Protein AF-A0A7Y3KSV7-F1 (afdb_monomer)

pLDDT: mean 90.7, std 11.98, range [48.78, 98.44]

Mean predicted aligned error: 4.37 Å

Nearest PDB structures (foldseek):
  6b87-assembly1_A-2  TM=9.583E-01  e=4.166E+00  synthetic construct
  8cwy-assembly1_B  TM=9.426E-01  e=8.712E+00  synthetic construct
  8cwy-assembly1_F  TM=9.413E-01  e=8.712E+00  synthetic construct

Radius of gyration: 11.79 Å; Cα contacts (8 Å, |Δi|>4): 23; chains: 1; bounding box: 25×25×27 Å

Structure (mmCIF, N/CA/C/O backbone):
data_AF-A0A7Y3KSV7-F1
#
_entry.id   AF-A0A7Y3KSV7-F1
#
loop_
_atom_site.group_PDB
_atom_site.id
_atom_site.type_symbol
_atom_site.label_atom_id
_atom_site.label_alt_id
_atom_site.label_comp_id
_atom_site.label_asym_id
_atom_site.label_entity_id
_atom_site.label_seq_id
_atom_site.pdbx_PDB_ins_code
_atom_site.Cartn_x
_atom_site.Cartn_y
_atom_site.Cartn_z
_atom_site.occupancy
_atom_site.B_iso_or_equiv
_atom_site.auth_seq_id
_atom_site.auth_comp_id
_atom_site.auth_asym_id
_atom_site.auth_atom_id
_atom_site.pdbx_PDB_model_num
ATOM 1 N N . MET A 1 1 ? 7.911 -13.461 -9.274 1.00 62.81 1 MET A N 1
ATOM 2 C CA . MET A 1 1 ? 6.722 -12.606 -9.125 1.00 62.81 1 MET A CA 1
ATOM 3 C C . MET A 1 1 ? 6.985 -11.357 -9.935 1.00 62.81 1 MET A C 1
ATOM 5 O O . MET A 1 1 ? 8.030 -10.743 -9.734 1.00 62.81 1 MET A O 1
ATOM 9 N N . ALA A 1 2 ? 6.150 -11.081 -10.929 1.00 90.88 2 ALA A N 1
ATOM 10 C CA . ALA A 1 2 ? 6.275 -9.881 -11.742 1.00 90.88 2 ALA A CA 1
ATOM 11 C C . ALA A 1 2 ? 5.902 -8.644 -10.909 1.00 90.88 2 ALA A C 1
ATOM 13 O O . ALA A 1 2 ? 5.176 -8.748 -9.923 1.00 90.88 2 ALA A O 1
ATOM 14 N N . VAL A 1 3 ? 6.385 -7.462 -11.306 1.00 93.06 3 VAL A N 1
ATOM 15 C CA . VAL A 1 3 ? 6.009 -6.193 -10.651 1.00 93.06 3 VAL A CA 1
ATOM 16 C C . VAL A 1 3 ? 4.493 -5.978 -10.704 1.00 93.06 3 VAL A C 1
ATOM 18 O O . VAL A 1 3 ? 3.918 -5.478 -9.745 1.00 93.06 3 VAL A O 1
ATOM 21 N N . GLN A 1 4 ? 3.839 -6.426 -11.779 1.00 95.50 4 GLN A N 1
ATOM 22 C CA . GLN A 1 4 ? 2.386 -6.351 -11.900 1.00 95.50 4 GLN A CA 1
ATOM 23 C C . GLN A 1 4 ? 1.667 -7.191 -10.834 1.00 95.50 4 GLN A C 1
ATOM 25 O O . GLN A 1 4 ? 0.772 -6.671 -10.183 1.00 95.50 4 GLN A O 1
ATOM 30 N N . ASP A 1 5 ? 2.121 -8.421 -10.567 1.00 96.94 5 ASP A N 1
ATOM 31 C CA . ASP A 1 5 ? 1.533 -9.277 -9.522 1.00 96.94 5 ASP A CA 1
ATOM 32 C C . ASP A 1 5 ? 1.581 -8.600 -8.136 1.00 96.94 5 ASP A C 1
ATOM 34 O O . ASP A 1 5 ? 0.680 -8.756 -7.316 1.00 96.94 5 ASP A O 1
ATOM 38 N N . LEU A 1 6 ? 2.646 -7.833 -7.867 1.00 96.56 6 LEU A N 1
ATOM 39 C CA . LEU A 1 6 ? 2.786 -7.055 -6.633 1.00 96.56 6 LEU A CA 1
ATOM 40 C C . LEU A 1 6 ? 1.821 -5.869 -6.577 1.00 96.56 6 LEU A C 1
ATOM 42 O O . LEU A 1 6 ? 1.283 -5.577 -5.510 1.00 96.56 6 LEU A O 1
ATOM 46 N N . ILE A 1 7 ? 1.620 -5.183 -7.703 1.00 97.25 7 ILE A N 1
ATOM 47 C CA . ILE A 1 7 ? 0.670 -4.071 -7.809 1.00 97.25 7 ILE A CA 1
ATOM 48 C C . ILE A 1 7 ? -0.753 -4.583 -7.577 1.00 97.25 7 ILE A C 1
ATOM 50 O O . ILE A 1 7 ? -1.473 -4.000 -6.771 1.00 97.25 7 ILE A O 1
ATOM 54 N N . ASP A 1 8 ? -1.123 -5.700 -8.201 1.00 98.00 8 ASP A N 1
ATOM 55 C CA . ASP A 1 8 ? -2.459 -6.286 -8.069 1.00 98.00 8 ASP A CA 1
ATOM 56 C C . ASP A 1 8 ? -2.731 -6.712 -6.614 1.00 98.00 8 ASP A C 1
ATOM 58 O O . ASP A 1 8 ? -3.772 -6.382 -6.043 1.00 98.00 8 ASP A O 1
ATOM 62 N N . ALA A 1 9 ? -1.752 -7.346 -5.959 1.00 97.94 9 ALA A N 1
ATOM 63 C CA . ALA A 1 9 ? -1.853 -7.709 -4.546 1.00 97.94 9 ALA A CA 1
ATOM 64 C C . ALA A 1 9 ? -1.964 -6.484 -3.614 1.00 97.94 9 ALA A C 1
ATOM 66 O O . ALA A 1 9 ? -2.656 -6.531 -2.591 1.00 97.94 9 ALA A O 1
ATOM 67 N N . LEU A 1 10 ? -1.283 -5.379 -3.940 1.00 98.12 10 LEU A N 1
ATOM 68 C CA . LEU A 1 10 ? -1.413 -4.121 -3.200 1.00 98.12 10 LEU A CA 1
ATOM 69 C C . LEU A 1 10 ? -2.798 -3.500 -3.393 1.00 98.12 10 LEU A C 1
ATOM 71 O O . LEU A 1 10 ? -3.381 -3.037 -2.413 1.00 98.12 10 LEU A O 1
ATOM 75 N N . ASP A 1 11 ? -3.342 -3.530 -4.609 1.00 98.25 11 ASP A N 1
ATOM 76 C CA . ASP A 1 11 ? -4.678 -3.009 -4.911 1.00 98.25 11 ASP A CA 1
ATOM 77 C C . ASP A 1 11 ? -5.762 -3.761 -4.125 1.00 98.25 11 ASP A C 1
ATOM 79 O O . ASP A 1 11 ? -6.613 -3.136 -3.481 1.00 98.25 11 ASP A O 1
ATOM 83 N N . GLU A 1 12 ? -5.685 -5.093 -4.070 1.00 98.44 12 GLU A N 1
ATOM 84 C CA . GLU A 1 12 ? -6.573 -5.905 -3.232 1.00 98.44 12 GLU A CA 1
ATOM 85 C C . GLU A 1 12 ? -6.447 -5.533 -1.750 1.00 98.44 12 GLU A C 1
ATOM 87 O O . GLU A 1 12 ? -7.449 -5.271 -1.074 1.00 98.44 12 GLU A O 1
ATOM 92 N N . ARG A 1 13 ? -5.213 -5.414 -1.247 1.00 98.19 13 ARG A N 1
ATOM 93 C CA . ARG A 1 13 ? -4.956 -5.088 0.160 1.00 98.19 13 ARG A CA 1
ATOM 94 C C . ARG A 1 13 ? -5.458 -3.696 0.548 1.00 98.19 13 ARG A C 1
ATOM 96 O O . ARG A 1 13 ? -5.964 -3.521 1.658 1.00 98.19 13 ARG A O 1
ATOM 103 N N . ILE A 1 14 ? -5.343 -2.708 -0.339 1.00 98.19 14 ILE A N 1
ATOM 104 C CA . ILE A 1 14 ? -5.872 -1.354 -0.118 1.00 98.19 14 ILE A CA 1
ATOM 105 C C . ILE A 1 14 ? -7.396 -1.408 0.033 1.00 98.19 14 ILE A C 1
ATOM 107 O O . ILE A 1 14 ? -7.949 -0.823 0.968 1.00 98.19 14 ILE A O 1
ATOM 111 N N . ILE A 1 15 ? -8.082 -2.150 -0.842 1.00 98.31 15 ILE A N 1
ATOM 112 C CA . ILE A 1 15 ? -9.540 -2.314 -0.781 1.00 98.31 15 ILE A CA 1
ATOM 113 C C . ILE A 1 15 ? -9.959 -3.008 0.521 1.00 98.31 15 ILE A C 1
ATOM 115 O O . ILE A 1 15 ? -10.919 -2.578 1.168 1.00 98.31 15 ILE A O 1
ATOM 119 N N . GLU A 1 16 ? -9.249 -4.056 0.937 1.00 98.25 16 GLU A N 1
ATOM 120 C CA . GLU A 1 16 ? -9.497 -4.735 2.212 1.00 98.25 16 GLU A CA 1
ATOM 121 C C . GLU A 1 16 ? -9.323 -3.798 3.411 1.00 98.25 16 GLU A C 1
ATOM 123 O O . GLU A 1 16 ? -10.196 -3.748 4.279 1.00 98.25 16 GLU A O 1
ATOM 128 N N . ALA A 1 17 ? -8.242 -3.012 3.440 1.00 97.88 17 ALA A N 1
ATOM 129 C CA . ALA A 1 17 ? -7.973 -2.053 4.508 1.00 97.88 17 ALA A CA 1
ATOM 130 C C . ALA A 1 17 ? -9.077 -0.986 4.610 1.00 97.88 17 ALA A C 1
ATOM 132 O O . ALA A 1 17 ? -9.525 -0.658 5.711 1.00 97.88 17 ALA A O 1
ATOM 133 N N . LEU A 1 18 ? -9.574 -0.500 3.468 1.00 97.31 18 LEU A N 1
ATOM 134 C CA . LEU A 1 18 ? -10.705 0.429 3.409 1.00 97.31 18 LEU A CA 1
ATOM 135 C C . LEU A 1 18 ? -11.989 -0.203 3.965 1.00 97.31 18 LEU A C 1
ATOM 137 O O . LEU A 1 18 ? -12.671 0.405 4.791 1.00 97.31 18 LEU A O 1
ATOM 141 N N . ARG A 1 19 ? -12.308 -1.441 3.564 1.00 97.94 19 ARG A N 1
ATOM 142 C CA . ARG A 1 19 ? -13.487 -2.177 4.062 1.00 97.94 19 ARG A CA 1
ATOM 143 C C . ARG A 1 19 ? -13.407 -2.447 5.563 1.00 97.94 19 ARG A C 1
ATOM 145 O O . ARG A 1 19 ? -14.412 -2.322 6.260 1.00 97.94 19 ARG A O 1
ATOM 152 N N . ALA A 1 20 ? -12.216 -2.773 6.057 1.00 97.31 20 ALA A N 1
ATOM 153 C CA . ALA A 1 20 ? -11.942 -3.004 7.470 1.00 97.31 20 ALA A CA 1
ATOM 154 C C . ALA A 1 20 ? -11.884 -1.711 8.304 1.00 97.31 20 ALA A C 1
ATOM 156 O O . ALA A 1 20 ? -11.736 -1.789 9.521 1.00 97.31 20 ALA A O 1
ATOM 157 N N . LYS A 1 21 ? -12.013 -0.531 7.674 1.00 96.44 21 LYS A N 1
ATOM 158 C CA . LYS A 1 21 ? -11.862 0.785 8.317 1.00 96.44 21 LYS A CA 1
ATOM 159 C C . LYS A 1 21 ? -10.520 0.919 9.048 1.00 96.44 21 LYS A C 1
ATOM 161 O O . LYS A 1 21 ? -10.468 1.401 10.179 1.00 96.44 21 LYS A O 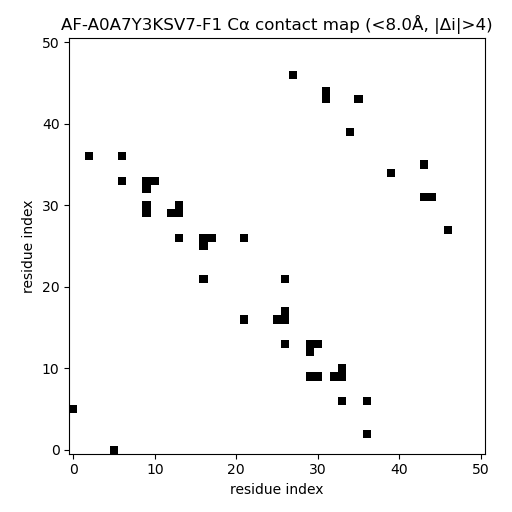1
ATOM 166 N N . ALA A 1 22 ? -9.442 0.466 8.405 1.00 95.69 22 ALA A N 1
ATOM 167 C CA . ALA A 1 22 ? -8.084 0.640 8.908 1.00 95.69 22 ALA A CA 1
ATOM 168 C C . ALA A 1 22 ? -7.744 2.128 9.110 1.00 95.69 22 ALA A C 1
ATOM 170 O O . ALA A 1 22 ? -8.426 3.023 8.603 1.00 95.69 22 ALA A O 1
ATOM 171 N N . THR A 1 23 ? -6.670 2.401 9.853 1.00 94.75 23 THR A N 1
ATOM 172 C CA . THR A 1 23 ? -6.221 3.779 10.077 1.00 94.75 23 THR A CA 1
ATOM 173 C C . THR A 1 23 ? -5.840 4.448 8.757 1.00 94.75 23 THR A C 1
ATOM 175 O O . THR A 1 23 ? -5.349 3.797 7.831 1.00 94.75 23 THR A O 1
ATOM 178 N N . GLY A 1 24 ? -6.014 5.771 8.685 1.00 92.44 24 GLY A N 1
ATOM 179 C CA . GLY A 1 24 ? -5.575 6.550 7.523 1.00 92.44 24 GLY A CA 1
ATOM 180 C C . GLY A 1 24 ? -4.083 6.365 7.223 1.00 92.44 24 GLY A C 1
ATOM 181 O O . GLY A 1 24 ? -3.701 6.299 6.063 1.00 92.44 24 GLY A O 1
ATOM 182 N N . GLU A 1 25 ? -3.264 6.182 8.261 1.00 93.62 25 GLU A N 1
ATOM 183 C CA . GLU A 1 25 ? -1.839 5.859 8.147 1.00 93.62 25 GLU A CA 1
ATOM 184 C C . GLU A 1 25 ? -1.596 4.508 7.450 1.00 93.62 25 GLU A C 1
ATOM 186 O O . GLU A 1 25 ? -0.792 4.430 6.524 1.00 93.62 25 GLU A O 1
ATOM 191 N N . THR A 1 26 ? -2.338 3.458 7.822 1.00 94.62 26 THR A N 1
ATOM 192 C CA . THR A 1 26 ? -2.227 2.138 7.174 1.00 94.62 26 THR A CA 1
ATOM 193 C C . THR A 1 26 ? -2.545 2.233 5.683 1.00 94.62 26 THR A C 1
ATOM 195 O O . THR A 1 26 ? -1.824 1.686 4.850 1.00 94.62 26 THR A O 1
ATOM 198 N N . ILE A 1 27 ? -3.616 2.951 5.338 1.00 95.69 27 ILE A N 1
ATOM 199 C CA . ILE A 1 27 ? -4.027 3.153 3.944 1.00 95.69 27 ILE A CA 1
ATOM 200 C C . ILE A 1 27 ? -2.964 3.964 3.190 1.00 95.69 27 ILE A C 1
ATOM 202 O O . ILE A 1 27 ? -2.599 3.598 2.074 1.00 95.69 27 ILE A O 1
ATOM 206 N N . ALA A 1 28 ? -2.423 5.020 3.806 1.00 94.31 28 ALA A N 1
ATOM 207 C CA . ALA A 1 28 ? -1.377 5.846 3.211 1.00 94.31 28 ALA A CA 1
ATOM 208 C C . ALA A 1 28 ? -0.111 5.035 2.892 1.00 94.31 28 ALA A C 1
ATOM 210 O O . ALA A 1 28 ? 0.412 5.154 1.787 1.00 94.31 28 ALA A O 1
ATOM 211 N N . PHE A 1 29 ? 0.336 4.154 3.795 1.00 94.62 29 PHE A N 1
ATOM 212 C CA . 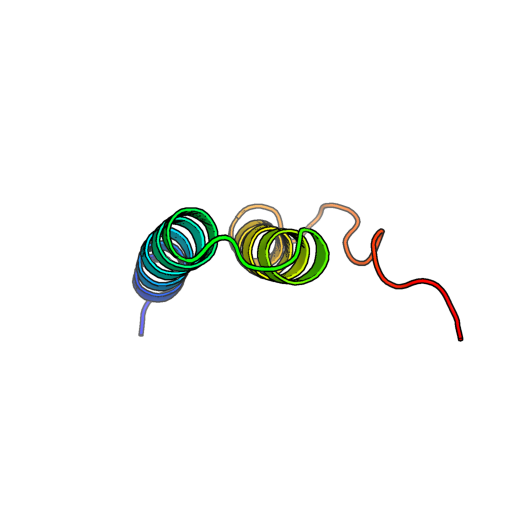PHE A 1 29 ? 1.509 3.309 3.544 1.00 94.62 29 PHE A CA 1
ATOM 213 C C . PHE A 1 29 ? 1.306 2.312 2.402 1.00 94.62 29 PHE A C 1
ATOM 215 O O . PHE A 1 29 ? 2.220 2.096 1.608 1.00 94.62 29 PHE A O 1
ATOM 222 N N . LEU A 1 30 ? 0.117 1.718 2.281 1.00 96.50 30 L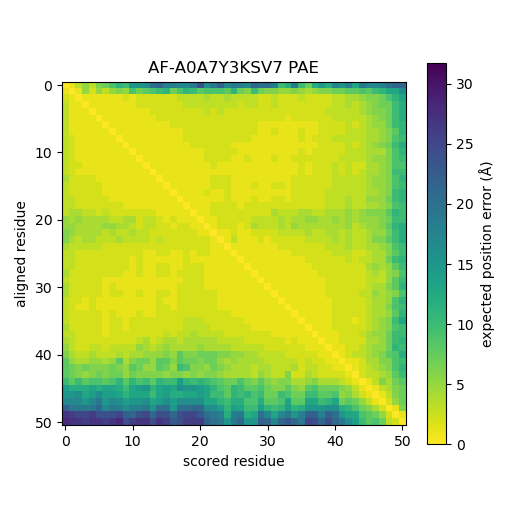EU A N 1
ATOM 223 C CA . LEU A 1 30 ? -0.185 0.810 1.173 1.00 96.50 30 LEU A CA 1
ATOM 224 C C . LEU A 1 30 ? -0.200 1.552 -0.173 1.00 96.50 30 LEU A C 1
ATOM 226 O O . LEU A 1 30 ? 0.398 1.089 -1.145 1.00 96.50 30 LEU A O 1
ATOM 230 N N . CYS A 1 31 ? -0.825 2.731 -0.218 1.00 95.31 31 CYS A N 1
ATOM 231 C CA . CYS A 1 31 ? -0.824 3.588 -1.403 1.00 95.31 31 CYS A CA 1
ATOM 232 C C . CYS A 1 31 ? 0.588 4.068 -1.768 1.00 95.31 31 CYS A C 1
ATOM 234 O O . CYS A 1 31 ? 0.936 4.120 -2.947 1.00 95.31 31 CYS A O 1
ATOM 236 N N . GLU A 1 32 ? 1.420 4.383 -0.774 1.00 94.88 32 GLU A N 1
ATOM 23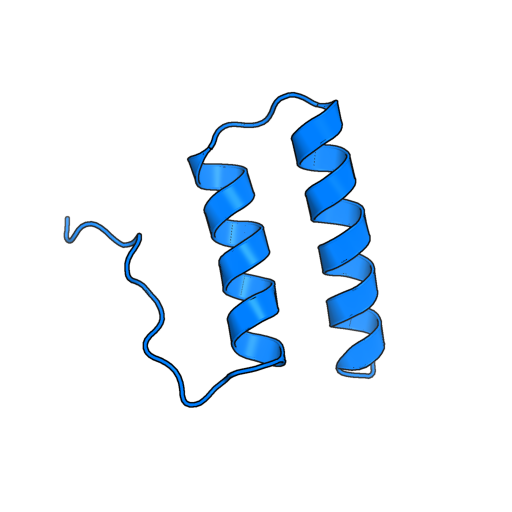7 C CA . GLU A 1 32 ? 2.817 4.762 -0.982 1.00 94.88 32 GLU A CA 1
ATOM 238 C C . GLU A 1 32 ? 3.638 3.600 -1.551 1.00 94.88 32 GLU A C 1
ATOM 240 O O . GLU A 1 32 ? 4.371 3.791 -2.520 1.00 94.88 32 GLU A O 1
ATOM 245 N N . ALA A 1 33 ? 3.478 2.384 -1.021 1.00 95.12 33 ALA A N 1
ATOM 246 C CA . ALA A 1 33 ? 4.135 1.194 -1.560 1.00 95.12 33 ALA A CA 1
ATOM 247 C C . ALA A 1 33 ? 3.752 0.943 -3.028 1.00 95.12 33 ALA A C 1
ATOM 249 O O . ALA A 1 33 ? 4.611 0.626 -3.849 1.00 95.12 33 ALA A O 1
ATOM 250 N N . ARG A 1 34 ? 2.480 1.152 -3.385 1.00 96.69 34 ARG A N 1
ATOM 251 C CA . ARG A 1 34 ? 2.020 1.092 -4.778 1.00 96.69 34 ARG A CA 1
ATOM 252 C C . ARG A 1 34 ? 2.676 2.175 -5.639 1.00 96.69 34 ARG A C 1
ATOM 254 O O . ARG A 1 34 ? 3.124 1.884 -6.744 1.00 96.69 34 ARG A O 1
ATOM 261 N N . ALA A 1 35 ? 2.768 3.405 -5.130 1.00 95.25 35 ALA A N 1
ATOM 262 C CA . ALA A 1 35 ? 3.386 4.523 -5.839 1.00 95.25 35 ALA A CA 1
ATOM 263 C C . ALA A 1 35 ? 4.878 4.288 -6.119 1.00 95.25 35 ALA A C 1
ATOM 265 O O . ALA A 1 35 ? 5.336 4.615 -7.210 1.00 95.25 35 ALA A O 1
ATOM 266 N N . TRP A 1 36 ? 5.614 3.667 -5.191 1.00 94.94 36 TRP A N 1
ATOM 267 C CA . TRP A 1 36 ? 7.011 3.261 -5.405 1.00 94.94 36 TRP A CA 1
ATOM 268 C C . TRP A 1 36 ? 7.186 2.331 -6.612 1.00 94.94 36 TRP A C 1
ATOM 270 O O . TRP A 1 36 ? 8.211 2.387 -7.287 1.00 94.94 36 TRP A O 1
ATOM 280 N N . LEU A 1 37 ? 6.199 1.477 -6.895 1.00 95.38 37 LEU A N 1
ATOM 281 C CA . LEU A 1 37 ? 6.260 0.535 -8.015 1.00 95.38 37 LEU A CA 1
ATOM 282 C C . LEU A 1 37 ? 5.866 1.173 -9.354 1.00 95.38 37 LEU A C 1
ATOM 284 O O . LEU A 1 37 ? 6.371 0.753 -10.392 1.00 95.38 37 LEU A O 1
ATOM 288 N N . THR A 1 38 ? 4.976 2.171 -9.353 1.00 96.12 38 THR A N 1
ATOM 289 C CA . THR A 1 38 ? 4.454 2.786 -10.589 1.00 96.12 38 THR A CA 1
ATOM 290 C C . THR A 1 38 ? 5.124 4.110 -10.957 1.00 96.12 38 THR A C 1
ATOM 292 O O . THR A 1 38 ? 5.112 4.497 -12.124 1.00 96.12 38 THR A O 1
ATOM 295 N N . HIS A 1 39 ? 5.693 4.816 -9.979 1.00 95.25 39 HIS A N 1
ATOM 296 C CA . HIS A 1 39 ? 6.309 6.136 -10.132 1.00 95.25 39 HIS A CA 1
ATOM 297 C C . HIS A 1 39 ? 7.597 6.266 -9.295 1.00 95.25 39 HIS A C 1
ATOM 299 O O . HIS A 1 39 ? 7.674 7.164 -8.459 1.00 95.25 39 HIS A O 1
ATOM 305 N N . PRO A 1 40 ? 8.616 5.416 -9.525 1.00 92.69 40 PRO A N 1
ATOM 306 C CA . PRO A 1 40 ? 9.815 5.340 -8.677 1.00 92.69 40 PRO A CA 1
ATOM 307 C C . PRO A 1 40 ? 10.657 6.626 -8.642 1.00 92.69 40 PRO A C 1
ATOM 309 O O . PRO A 1 40 ? 11.450 6.815 -7.724 1.00 92.69 40 PRO A O 1
ATOM 312 N N . ASP A 1 41 ? 10.502 7.503 -9.638 1.00 94.25 41 ASP A N 1
ATOM 313 C CA . ASP A 1 41 ? 11.253 8.758 -9.746 1.00 94.25 41 ASP A CA 1
ATOM 314 C C . ASP A 1 41 ? 10.593 9.929 -8.992 1.00 94.25 41 ASP A C 1
ATOM 316 O O . ASP A 1 41 ? 11.137 11.036 -8.960 1.00 94.25 41 ASP A O 1
ATOM 320 N N . GLN A 1 42 ? 9.402 9.731 -8.413 1.00 89.81 42 GLN A N 1
ATOM 321 C CA . GLN A 1 42 ? 8.720 10.775 -7.648 1.00 89.81 42 GLN A CA 1
ATOM 322 C C . GLN A 1 42 ? 9.207 10.805 -6.190 1.00 89.81 42 GLN A C 1
ATOM 324 O O . GLN A 1 42 ? 9.643 9.791 -5.650 1.00 89.81 42 GLN A O 1
ATOM 329 N N . PRO A 1 43 ? 9.134 11.958 -5.501 1.00 87.19 43 PRO A N 1
ATOM 330 C CA . PRO A 1 43 ? 9.437 12.015 -4.078 1.00 87.19 43 PRO A CA 1
ATOM 331 C C . PRO A 1 43 ? 8.472 11.134 -3.277 1.00 87.19 43 PRO A C 1
ATOM 333 O O . PRO A 1 43 ? 7.257 11.327 -3.315 1.00 87.19 43 PRO A O 1
ATOM 336 N N . HIS A 1 44 ? 9.030 10.207 -2.506 1.00 89.31 44 HIS A N 1
ATOM 337 C CA . HIS A 1 44 ? 8.302 9.358 -1.569 1.00 89.31 44 HIS A CA 1
ATOM 338 C C . HIS A 1 44 ? 8.747 9.648 -0.127 1.00 89.31 44 HIS A C 1
ATOM 340 O O . HIS A 1 44 ? 9.766 10.293 0.115 1.00 89.31 44 HIS A O 1
ATOM 346 N N . GLY A 1 45 ? 8.010 9.141 0.854 1.00 82.94 45 GLY A N 1
ATOM 347 C CA . GLY A 1 45 ? 8.302 9.282 2.277 1.00 82.94 45 GLY A CA 1
ATOM 348 C C . GLY A 1 45 ? 7.697 10.529 2.914 1.00 82.94 45 GLY A C 1
ATOM 349 O O . GLY A 1 45 ? 8.054 10.844 4.044 1.00 82.94 45 GLY A O 1
ATOM 350 N N . ALA A 1 46 ? 6.769 11.222 2.243 1.00 74.19 46 ALA A N 1
ATOM 351 C CA . ALA A 1 46 ? 6.126 12.432 2.770 1.00 74.19 46 ALA A CA 1
ATOM 352 C C . ALA A 1 46 ? 5.363 12.191 4.089 1.00 74.19 46 ALA A C 1
ATOM 354 O O . ALA A 1 46 ? 5.144 13.122 4.859 1.00 74.19 46 ALA A O 1
ATOM 355 N N . HIS A 1 47 ? 4.979 10.940 4.364 1.00 68.06 47 HIS A N 1
ATOM 356 C CA . HIS A 1 47 ? 4.310 10.533 5.601 1.00 68.06 47 HIS A CA 1
ATOM 357 C C . HIS A 1 47 ? 5.276 10.139 6.728 1.00 68.06 47 HIS A C 1
ATOM 359 O O . HIS A 1 47 ? 4.848 9.979 7.871 1.00 68.06 47 HIS A O 1
ATOM 365 N N . ARG A 1 48 ? 6.579 10.004 6.446 1.00 66.94 48 ARG A N 1
ATOM 366 C CA . ARG A 1 48 ? 7.592 9.762 7.478 1.00 66.94 48 ARG A CA 1
ATOM 367 C C . ARG A 1 48 ? 7.839 11.073 8.210 1.00 66.94 48 ARG A C 1
ATOM 369 O O . ARG A 1 48 ? 8.664 11.883 7.804 1.00 66.94 48 ARG A O 1
ATOM 376 N N . THR A 1 49 ? 7.097 11.290 9.288 1.00 62.62 49 THR A N 1
ATOM 377 C CA . THR A 1 49 ? 7.427 12.364 10.223 1.00 62.62 49 THR A CA 1
ATOM 378 C C . THR A 1 49 ? 8.741 11.967 10.886 1.00 62.62 49 THR A C 1
ATOM 380 O O . THR A 1 49 ? 8.824 10.888 11.471 1.00 62.62 49 THR A O 1
ATOM 383 N N . SER A 1 50 ? 9.784 12.782 10.716 1.00 54.38 50 SER A N 1
ATOM 384 C CA . SER A 1 50 ? 11.063 12.597 11.401 1.00 54.38 50 SER A CA 1
ATOM 385 C C . SER A 1 50 ? 10.806 12.442 12.901 1.00 54.38 50 SER A C 1
ATOM 387 O O . SER A 1 50 ? 10.171 13.312 13.498 1.00 54.38 50 SER A O 1
ATOM 389 N N . ALA A 1 51 ? 11.246 11.317 13.466 1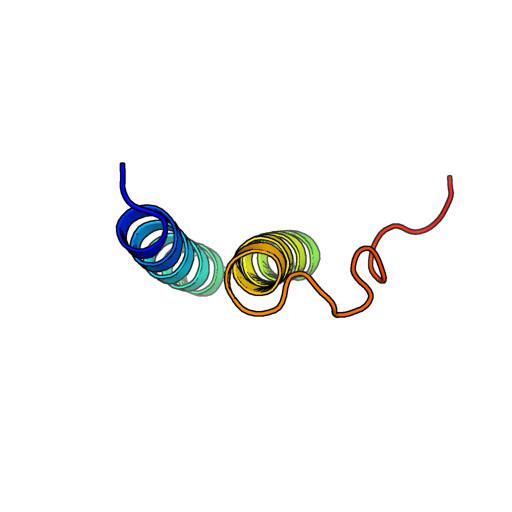.00 48.78 51 AL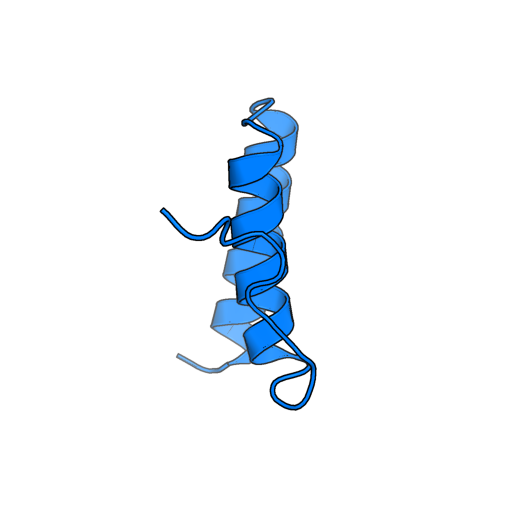A A N 1
ATOM 390 C CA . ALA A 1 51 ? 11.327 11.125 14.910 1.00 48.78 51 ALA A CA 1
ATOM 391 C C . ALA A 1 51 ? 12.376 12.063 15.523 1.00 48.78 51 ALA A C 1
ATOM 393 O O . ALA A 1 51 ? 13.369 12.368 14.818 1.00 48.78 51 ALA A O 1
#

Foldseek 3Di:
DDLVVVLVVLVVVLVVCVVVVHDPVVNVVSVLVNCCSVPVPDDGDPVVDDD

Secondary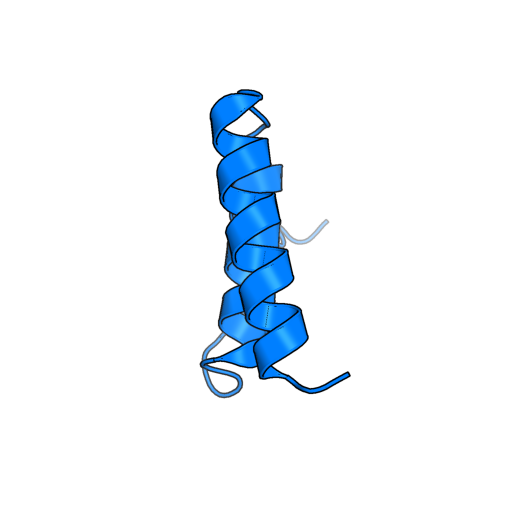 structure (DSSP, 8-state):
--HHHHHHHHHHHHHHHHHTT--HHHHHHHHHHHHHHH-TTS---TT----

Solvent-accessible surface area (backbone atoms only — not comparable 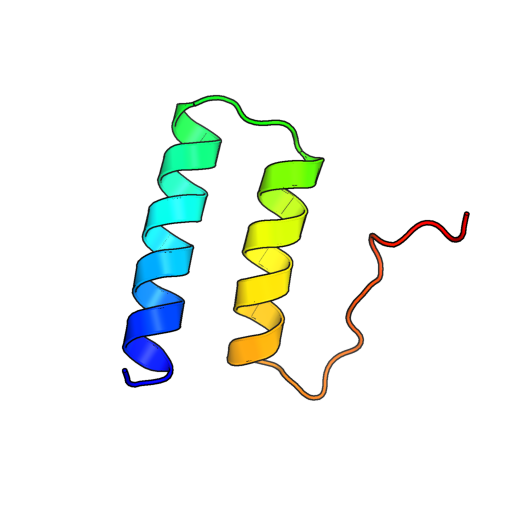to full-atom values): 3215 Å² total; per-residue (Å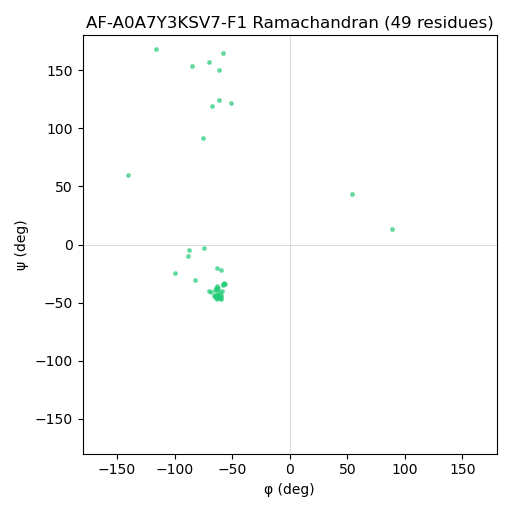²): 131,56,74,63,61,54,47,54,53,45,54,54,50,48,53,51,38,60,75,69,65,53,56,71,66,61,52,48,53,49,55,48,57,46,41,54,74,77,45,69,88,54,95,75,64,88,82,63,72,84,126

Sequence (51 aa):
MAVQDLIDALDERIIEALRAKATGETIAFLCEARAWLTHPDQPHGAHRTSA